Protein AF-A0A9D8EYC3-F1 (afdb_monomer)

Solvent-accessible surface area (backbone atoms only — not comparable to full-atom values): 6562 Å² total; per-residue (Å²): 65,37,33,27,58,40,72,77,48,68,75,43,51,72,66,64,56,51,49,41,40,39,67,39,66,38,86,88,79,71,41,80,25,42,7,48,57,54,31,36,49,85,28,66,89,55,48,48,74,49,77,43,67,39,90,93,50,69,79,51,86,97,56,50,34,25,43,42,45,76,49,61,58,84,87,41,47,66,45,53,53,50,28,52,50,31,45,65,32,62,76,27,9,73,51,38,91,35,52,47,76,52,73,78,82,84,83,80,91,69,96,72,133

pLDDT: mean 93.62, std 6.01, range [51.97, 98.31]

Structure (mmCIF, N/CA/C/O backbone):
data_AF-A0A9D8EYC3-F1
#
_entry.id   AF-A0A9D8EYC3-F1
#
loop_
_atom_site.group_PDB
_atom_site.id
_atom_site.type_symbol
_atom_site.label_atom_id
_atom_site.label_alt_id
_atom_site.label_comp_id
_atom_site.label_asym_id
_atom_site.label_entity_id
_atom_site.label_seq_id
_atom_site.pdbx_PDB_ins_code
_atom_site.Cartn_x
_atom_site.Cartn_y
_atom_site.Cartn_z
_atom_site.occupancy
_atom_site.B_iso_or_equiv
_atom_site.auth_seq_id
_atom_site.auth_comp_id
_atom_site.auth_asym_id
_atom_site.auth_atom_id
_atom_site.pdbx_PDB_model_num
ATOM 1 N N . MET A 1 1 ? -0.533 4.134 -8.702 1.00 95.00 1 MET A N 1
ATOM 2 C CA . MET A 1 1 ? -1.918 3.900 -8.262 1.00 95.00 1 MET A CA 1
ATOM 3 C C . MET A 1 1 ? -2.283 4.930 -7.205 1.00 95.00 1 MET A C 1
ATOM 5 O O . MET A 1 1 ? -1.689 4.919 -6.125 1.00 95.00 1 MET A O 1
ATOM 9 N N . PRO A 1 2 ? -3.185 5.858 -7.535 1.00 97.31 2 PRO A N 1
ATOM 10 C CA . PRO A 1 2 ? -3.660 6.861 -6.608 1.00 97.31 2 PRO A CA 1
ATOM 11 C C . PRO A 1 2 ? -4.692 6.247 -5.649 1.00 97.31 2 PRO A C 1
ATOM 13 O O . PRO A 1 2 ? -5.459 5.359 -6.026 1.00 97.31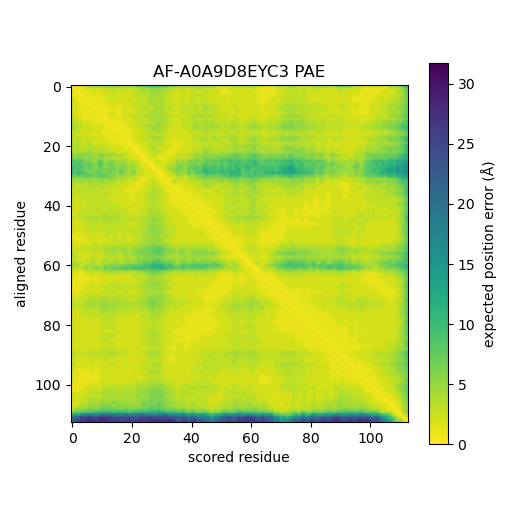 2 PRO A O 1
ATOM 16 N N . ILE A 1 3 ? -4.649 6.664 -4.389 1.00 97.50 3 ILE A N 1
ATOM 17 C CA . ILE A 1 3 ? -5.466 6.143 -3.292 1.00 97.50 3 ILE A CA 1
ATOM 18 C C . ILE A 1 3 ? -6.033 7.336 -2.538 1.00 97.50 3 ILE A C 1
ATOM 20 O O . ILE A 1 3 ? -5.278 8.191 -2.080 1.00 97.50 3 ILE A O 1
ATOM 24 N N . ARG A 1 4 ? -7.348 7.343 -2.343 1.00 97.00 4 ARG A N 1
ATOM 25 C CA . ARG A 1 4 ? -8.031 8.196 -1.372 1.00 97.00 4 ARG A CA 1
ATOM 26 C C . ARG A 1 4 ? -8.506 7.327 -0.215 1.00 97.00 4 ARG A C 1
ATOM 28 O O . ARG A 1 4 ? -8.769 6.135 -0.387 1.00 97.00 4 ARG A O 1
ATOM 35 N N . LYS A 1 5 ? -8.584 7.889 0.983 1.00 96.44 5 LYS A N 1
ATOM 36 C CA . LYS A 1 5 ? -9.226 7.250 2.124 1.00 96.44 5 LYS A CA 1
ATOM 37 C C . LYS A 1 5 ? -10.540 7.941 2.447 1.00 96.44 5 LYS A C 1
ATOM 39 O O . LYS A 1 5 ? -10.665 9.156 2.315 1.00 96.44 5 LYS A O 1
ATOM 44 N N . THR A 1 6 ? -11.505 7.157 2.908 1.00 95.81 6 THR A N 1
ATOM 45 C CA . THR A 1 6 ? -12.827 7.679 3.265 1.00 95.81 6 THR A CA 1
ATOM 46 C C . THR A 1 6 ? -12.748 8.610 4.486 1.00 95.81 6 THR A C 1
ATOM 48 O O . THR A 1 6 ? -11.795 8.519 5.275 1.00 95.81 6 THR A O 1
ATOM 51 N N . PRO A 1 7 ? -13.744 9.486 4.717 1.00 95.31 7 PRO A N 1
ATOM 52 C CA . PRO A 1 7 ? -13.779 10.330 5.907 1.00 95.31 7 PRO A CA 1
ATOM 53 C C . PRO A 1 7 ? -13.679 9.570 7.231 1.00 95.31 7 PRO A C 1
ATOM 55 O O . PRO A 1 7 ? -12.969 9.992 8.148 1.00 95.31 7 PRO A O 1
ATOM 58 N N . GLU A 1 8 ? -14.299 8.396 7.303 1.00 95.00 8 GLU A N 1
ATOM 59 C CA . GLU A 1 8 ? -14.270 7.509 8.465 1.00 95.00 8 GLU A CA 1
ATOM 60 C C . GLU A 1 8 ? -12.852 7.008 8.770 1.00 95.00 8 GLU A C 1
ATOM 62 O O . GLU A 1 8 ? -12.546 6.692 9.922 1.00 95.00 8 GLU A O 1
ATOM 67 N N . ARG A 1 9 ? -11.954 6.938 7.772 1.00 94.88 9 ARG A N 1
ATOM 68 C CA . ARG A 1 9 ? -10.535 6.623 8.002 1.00 94.88 9 ARG A CA 1
ATOM 69 C C . ARG A 1 9 ? -9.873 7.694 8.846 1.00 94.88 9 ARG A C 1
ATOM 71 O O . ARG A 1 9 ? -9.115 7.360 9.757 1.00 94.88 9 ARG A O 1
ATOM 78 N N . TRP A 1 10 ? -10.080 8.945 8.461 1.00 95.12 10 TRP A N 1
ATOM 79 C CA . TRP A 1 10 ? -9.328 10.094 8.945 1.00 95.12 10 TRP A CA 1
ATOM 80 C C . TRP A 1 10 ? -9.841 10.608 10.284 1.00 95.12 10 TRP A C 1
ATOM 82 O O . TRP A 1 10 ? -9.052 11.122 11.070 1.00 95.12 10 TRP A O 1
ATOM 92 N N . GLN A 1 11 ? -11.114 10.356 10.593 1.00 95.56 11 GLN A N 1
ATOM 93 C CA . GLN A 1 11 ? -11.682 10.580 11.925 1.00 95.56 11 GLN A CA 1
ATOM 94 C C . GLN A 1 11 ? -11.054 9.686 13.010 1.00 95.56 11 GLN A C 1
ATOM 96 O O . GLN A 1 11 ? -11.145 10.003 14.193 1.00 95.56 11 GLN A O 1
ATOM 101 N N . LYS A 1 12 ? -10.393 8.579 12.635 1.00 94.75 12 LYS A N 1
ATOM 102 C CA . LYS A 1 12 ? -9.683 7.712 13.588 1.00 94.75 12 LYS A CA 1
ATOM 103 C C . LYS A 1 12 ? -8.417 8.383 14.115 1.00 94.75 12 LYS A C 1
ATOM 105 O O . LYS A 1 12 ? -7.645 9.001 13.370 1.00 94.75 12 LYS A O 1
ATOM 110 N N . THR A 1 13 ? -8.135 8.149 15.391 1.00 95.25 13 THR A N 1
ATOM 111 C CA . THR A 1 13 ? -6.908 8.615 16.043 1.00 95.25 13 THR A CA 1
ATOM 112 C C . THR A 1 13 ? -5.670 8.022 15.375 1.00 95.25 13 THR A C 1
ATOM 114 O O . THR A 1 13 ? -5.701 6.915 14.838 1.00 95.25 13 THR A O 1
ATOM 117 N N . THR A 1 14 ? -4.535 8.720 15.435 1.00 91.94 14 THR A N 1
ATOM 118 C CA . THR A 1 14 ? -3.271 8.238 14.850 1.00 91.94 14 THR A CA 1
ATOM 119 C C . THR A 1 14 ? -2.927 6.807 15.272 1.00 91.94 14 THR A C 1
ATOM 121 O O . THR A 1 14 ? -2.529 6.009 14.424 1.00 91.94 14 THR A O 1
ATOM 124 N N . LEU A 1 15 ? -3.135 6.460 16.547 1.00 92.75 15 LEU A N 1
ATOM 125 C CA . LEU A 1 15 ? -2.861 5.121 17.066 1.00 92.75 15 LEU A CA 1
ATOM 126 C C . LEU A 1 15 ? -3.782 4.066 16.443 1.00 92.75 15 LEU A C 1
ATOM 128 O O . LEU A 1 15 ? -3.297 3.047 15.952 1.00 92.75 15 LEU A O 1
ATOM 132 N N . GLU A 1 16 ? -5.089 4.330 16.386 1.00 91.88 16 GLU A N 1
ATOM 133 C CA . GLU A 1 16 ? -6.035 3.435 15.714 1.00 91.88 16 GLU A CA 1
ATOM 134 C C . GLU A 1 16 ? -5.656 3.256 14.251 1.00 91.88 16 GLU A C 1
ATOM 136 O O . GLU A 1 16 ? -5.641 2.135 13.757 1.00 91.88 16 GLU A O 1
ATOM 141 N N . ARG A 1 17 ? -5.287 4.338 13.551 1.00 93.12 17 ARG A N 1
ATOM 142 C CA . ARG A 1 17 ? -4.866 4.253 12.150 1.00 93.12 17 ARG A CA 1
ATOM 143 C C . ARG A 1 17 ? -3.622 3.393 11.970 1.00 93.12 17 ARG A C 1
ATOM 145 O O . ARG A 1 17 ? -3.558 2.676 10.972 1.00 93.12 17 ARG A O 1
ATOM 152 N N . HIS A 1 18 ? -2.677 3.478 12.899 1.00 90.69 18 HIS A N 1
ATOM 153 C CA . HIS A 1 18 ? -1.435 2.718 12.875 1.00 90.69 18 HIS A CA 1
ATOM 154 C C . HIS A 1 18 ? -1.662 1.225 13.143 1.00 90.69 18 HIS A C 1
ATOM 156 O O . HIS A 1 18 ? -1.002 0.390 12.531 1.00 90.69 18 HIS A O 1
ATOM 162 N N . ALA A 1 19 ? -2.644 0.870 13.978 1.00 91.75 19 ALA A N 1
ATOM 163 C CA . ALA A 1 19 ? -2.956 -0.524 14.295 1.00 91.75 19 ALA A CA 1
ATOM 164 C C . ALA A 1 19 ? -3.350 -1.357 13.060 1.00 91.75 19 ALA A C 1
ATOM 166 O O . ALA A 1 19 ? -3.008 -2.531 12.987 1.00 91.75 19 ALA A O 1
ATOM 167 N N . TYR A 1 20 ? -4.002 -0.760 12.052 1.00 91.88 20 TYR A N 1
ATOM 168 C CA . TYR A 1 20 ? -4.335 -1.446 10.788 1.00 91.88 20 TYR A CA 1
ATOM 169 C C . TYR A 1 20 ? -3.099 -1.821 9.955 1.00 91.88 20 TYR A C 1
ATOM 171 O O . TYR A 1 20 ? -3.196 -2.630 9.028 1.00 91.88 20 TYR A O 1
ATOM 179 N N . PHE A 1 21 ? -1.940 -1.229 10.254 1.00 90.31 21 PHE A N 1
ATOM 180 C CA . PHE A 1 21 ? -0.727 -1.476 9.490 1.00 90.31 21 PHE A CA 1
ATOM 181 C C . PHE A 1 21 ? -0.078 -2.828 9.824 1.00 90.31 21 PHE A C 1
ATOM 183 O O . PHE A 1 21 ? 0.546 -3.444 8.960 1.00 90.31 21 PHE A O 1
ATOM 190 N N . TYR A 1 22 ? -0.265 -3.313 11.050 1.00 92.38 22 TYR A N 1
ATOM 191 C CA . TYR A 1 22 ? 0.383 -4.509 11.587 1.00 92.38 22 TYR A CA 1
ATOM 192 C C . TYR A 1 22 ? -0.627 -5.622 11.895 1.00 92.38 22 TYR A C 1
ATOM 194 O O . TYR A 1 22 ? -1.834 -5.358 11.915 1.00 92.38 22 TYR A O 1
ATOM 202 N N . PRO A 1 23 ? -0.156 -6.862 12.144 1.00 93.31 23 PRO A N 1
ATOM 203 C CA . PRO A 1 23 ? -1.026 -7.939 12.589 1.00 93.31 23 PRO A CA 1
ATOM 204 C C . PRO A 1 23 ? -1.850 -7.531 13.811 1.00 93.31 23 PRO A C 1
ATOM 206 O O . PRO A 1 23 ? -1.313 -7.001 14.785 1.00 93.31 23 PRO A O 1
ATOM 209 N N . ARG A 1 24 ? -3.159 -7.781 13.754 1.00 88.88 24 ARG A N 1
ATOM 210 C CA . ARG A 1 24 ? -4.112 -7.409 14.808 1.00 88.88 24 ARG A CA 1
ATOM 211 C C . ARG A 1 24 ? -5.256 -8.405 14.882 1.00 88.88 24 ARG A C 1
ATOM 213 O O . ARG A 1 24 ? -5.486 -9.151 13.940 1.00 88.88 24 ARG A O 1
ATOM 220 N N . VAL A 1 25 ? -6.006 -8.377 15.976 1.00 88.88 25 VAL A N 1
ATOM 221 C CA . VAL A 1 25 ? -7.326 -9.011 16.018 1.00 88.88 25 VAL A CA 1
ATOM 222 C C . VAL A 1 25 ? -8.321 -8.039 15.400 1.00 88.88 25 VAL A C 1
ATOM 224 O O . VAL A 1 25 ? -8.382 -6.875 15.809 1.00 88.88 25 VAL A O 1
ATOM 227 N N . ASP A 1 26 ? -9.056 -8.483 14.385 1.00 83.31 26 ASP A N 1
ATOM 228 C CA . ASP A 1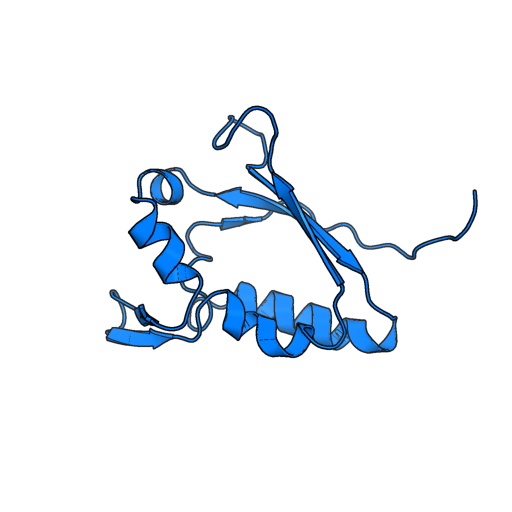 26 ? -10.115 -7.663 13.827 1.00 83.31 26 ASP A CA 1
ATOM 229 C C . ASP A 1 26 ? -11.301 -7.564 14.794 1.00 83.31 26 ASP A C 1
ATOM 231 O O . ASP A 1 26 ? -11.697 -8.546 15.417 1.00 83.31 26 ASP A O 1
ATOM 235 N N . HIS A 1 27 ? -11.855 -6.359 14.949 1.00 80.19 27 HIS A N 1
ATOM 236 C CA . HIS A 1 27 ? -12.906 -6.123 15.942 1.00 80.19 27 HIS A CA 1
ATOM 237 C C . HIS A 1 27 ? -14.260 -6.670 15.493 1.00 80.19 27 HIS A C 1
ATOM 239 O O . HIS A 1 27 ? -15.073 -7.000 16.351 1.00 80.19 27 HIS A O 1
ATOM 245 N N . ALA A 1 28 ? -14.509 -6.758 14.183 1.00 79.25 28 ALA A N 1
ATOM 246 C CA . ALA A 1 28 ? -15.777 -7.250 13.667 1.00 79.25 28 ALA A CA 1
ATOM 247 C C . ALA A 1 28 ? -15.818 -8.783 13.672 1.00 79.25 28 ALA A C 1
ATOM 249 O O . ALA A 1 28 ? -16.828 -9.361 14.064 1.00 79.25 28 ALA A O 1
ATOM 250 N N . SER A 1 29 ? -14.727 -9.445 13.270 1.00 81.62 29 SER A N 1
ATOM 251 C CA . SER A 1 29 ? -14.669 -10.913 13.219 1.00 81.62 29 SER A CA 1
ATOM 252 C C . SER A 1 29 ? -14.120 -11.575 14.486 1.00 81.62 29 SER A C 1
ATOM 254 O O . SER A 1 29 ? -14.328 -12.770 14.683 1.00 81.62 29 SER A O 1
ATOM 256 N N . GLY A 1 30 ? -13.381 -10.846 15.330 1.00 85.81 30 GLY A N 1
ATOM 257 C CA . GLY A 1 30 ? -12.672 -11.412 16.482 1.00 85.81 30 GLY A CA 1
ATOM 258 C C . GLY A 1 30 ? -11.476 -12.296 16.105 1.00 85.81 30 GLY A C 1
ATOM 259 O O . GLY A 1 30 ? -10.904 -12.957 16.971 1.00 85.81 30 GLY A O 1
ATOM 260 N N . THR A 1 31 ? -11.081 -12.329 14.828 1.00 87.62 31 THR A N 1
ATOM 261 C CA . THR A 1 31 ? -10.011 -13.202 14.327 1.00 87.62 31 THR A CA 1
ATOM 262 C C . THR A 1 31 ? -8.702 -12.439 14.125 1.00 87.62 31 THR A C 1
ATOM 264 O O . THR A 1 31 ? -8.728 -11.267 13.737 1.00 87.62 31 THR A O 1
ATOM 267 N N . PRO A 1 32 ? -7.536 -13.080 14.322 1.00 90.88 32 PRO A N 1
ATOM 268 C CA . PRO A 1 32 ? -6.264 -12.508 13.900 1.00 90.88 32 PRO A CA 1
ATOM 269 C C . PRO A 1 32 ? -6.249 -12.278 12.388 1.00 90.88 32 PRO A C 1
ATOM 271 O O . PRO A 1 32 ? -6.587 -13.175 11.618 1.00 90.88 32 PRO A O 1
ATOM 274 N N . VAL A 1 33 ? -5.822 -11.091 11.970 1.00 93.31 33 VAL A N 1
ATOM 275 C CA . VAL A 1 33 ? -5.634 -10.716 10.569 1.00 93.31 33 VAL A CA 1
ATOM 276 C C . VAL A 1 33 ? -4.205 -10.197 10.344 1.00 93.31 33 VAL A C 1
ATOM 278 O O . VAL A 1 33 ? -3.662 -9.506 11.214 1.00 93.31 33 VAL A O 1
ATOM 281 N N . PRO A 1 34 ? -3.571 -10.515 9.198 1.00 94.38 34 PRO A N 1
ATOM 282 C CA . PRO A 1 34 ? -2.210 -10.089 8.855 1.00 94.38 34 PRO A CA 1
ATOM 283 C C . PRO A 1 34 ? -1.945 -8.577 8.930 1.00 94.38 34 PRO A C 1
ATOM 285 O O . PRO A 1 34 ? -0.859 -8.171 9.343 1.00 94.38 34 PRO A O 1
ATOM 288 N N . GLY A 1 35 ? -2.906 -7.744 8.528 1.00 93.62 35 GLY A N 1
ATOM 289 C CA . GLY A 1 35 ? -2.728 -6.295 8.431 1.00 93.62 35 GLY A CA 1
ATOM 290 C C . GLY A 1 35 ? -1.914 -5.863 7.208 1.00 93.62 35 GLY A C 1
ATOM 291 O O . GLY A 1 35 ? -1.443 -6.680 6.411 1.00 93.62 35 GLY A O 1
ATOM 292 N N . HIS A 1 36 ? -1.749 -4.547 7.045 1.00 93.81 36 HIS A N 1
ATOM 293 C CA . HIS A 1 36 ? -1.197 -3.961 5.822 1.00 93.81 36 HIS A CA 1
ATOM 294 C C . HIS A 1 36 ? 0.163 -4.528 5.420 1.00 93.81 36 HIS A C 1
ATOM 296 O O . HIS A 1 36 ? 0.339 -4.959 4.278 1.00 93.81 36 HIS A O 1
ATOM 302 N N . ALA A 1 37 ? 1.126 -4.466 6.340 1.00 93.44 37 ALA A N 1
ATOM 303 C CA . ALA A 1 37 ? 2.519 -4.778 6.065 1.00 93.44 37 ALA A CA 1
ATOM 304 C C . ALA A 1 37 ? 2.691 -6.253 5.702 1.00 93.44 37 ALA A C 1
ATOM 306 O O . ALA A 1 37 ? 3.384 -6.576 4.740 1.00 93.44 37 ALA A O 1
ATOM 307 N N . ARG A 1 38 ? 2.014 -7.143 6.437 1.00 95.31 38 ARG A N 1
ATOM 308 C CA . ARG A 1 38 ? 2.143 -8.586 6.238 1.00 95.31 38 ARG A CA 1
ATOM 309 C C . ARG A 1 38 ? 1.366 -9.088 5.025 1.00 95.31 38 ARG A C 1
ATOM 311 O O . ARG A 1 38 ? 1.855 -9.972 4.335 1.00 95.31 38 ARG A O 1
ATOM 318 N N . ALA A 1 39 ? 0.230 -8.476 4.686 1.00 95.69 39 ALA A N 1
ATOM 319 C CA . ALA A 1 39 ? -0.460 -8.771 3.427 1.00 95.69 39 ALA A CA 1
ATOM 320 C C . ALA A 1 39 ? 0.450 -8.540 2.200 1.00 95.69 39 ALA A C 1
ATOM 322 O O . ALA A 1 39 ? 0.324 -9.237 1.197 1.00 95.69 39 ALA A O 1
ATOM 323 N N . ALA A 1 40 ? 1.404 -7.606 2.282 1.00 95.56 40 ALA A N 1
ATOM 324 C CA . ALA A 1 40 ? 2.359 -7.310 1.212 1.00 95.56 40 ALA A CA 1
ATOM 325 C C . ALA A 1 40 ? 3.690 -8.087 1.300 1.00 95.56 40 ALA A C 1
ATOM 327 O O . ALA A 1 40 ? 4.584 -7.834 0.493 1.00 95.56 40 ALA A O 1
ATOM 328 N N . GLU A 1 41 ? 3.847 -9.012 2.255 1.00 96.81 41 GLU A N 1
ATOM 329 C CA . GLU A 1 41 ? 5.128 -9.658 2.592 1.00 96.81 41 GLU A CA 1
ATOM 330 C C . GLU A 1 41 ? 5.818 -10.303 1.383 1.00 96.81 41 GLU A C 1
ATOM 332 O O . GLU A 1 41 ? 7.011 -10.095 1.169 1.00 96.81 41 GLU A O 1
ATOM 337 N N . LYS A 1 42 ? 5.053 -10.997 0.530 1.00 97.06 42 LYS A N 1
ATOM 338 C CA . LYS A 1 42 ? 5.566 -11.639 -0.693 1.00 97.06 42 LYS A CA 1
ATOM 339 C C . LYS A 1 42 ? 6.272 -10.673 -1.647 1.00 97.06 42 LYS A C 1
ATOM 341 O O . LYS A 1 42 ? 7.154 -11.091 -2.386 1.00 97.06 42 LYS A O 1
ATOM 346 N N . GLY A 1 43 ? 5.878 -9.401 -1.640 1.00 97.44 43 GLY A N 1
ATOM 347 C CA . GLY A 1 43 ? 6.451 -8.378 -2.505 1.00 97.44 43 GLY A CA 1
ATOM 348 C C . GLY A 1 43 ? 7.748 -7.770 -1.984 1.00 97.44 43 GLY A C 1
ATOM 349 O O . GLY A 1 43 ? 8.455 -7.135 -2.756 1.00 97.44 43 GLY A O 1
ATOM 350 N N . ILE A 1 44 ? 8.087 -7.947 -0.702 1.00 96.62 44 ILE A N 1
ATOM 351 C CA . ILE A 1 44 ? 9.273 -7.322 -0.090 1.00 96.62 44 ILE A CA 1
ATOM 352 C C . ILE A 1 44 ? 10.574 -7.620 -0.863 1.00 96.62 44 ILE A C 1
ATOM 354 O O . ILE A 1 44 ? 11.353 -6.685 -1.043 1.00 96.62 44 ILE A O 1
ATOM 358 N N . PRO A 1 45 ? 10.829 -8.851 -1.348 1.00 97.69 45 PRO A N 1
ATOM 359 C CA . PRO A 1 45 ? 12.088 -9.159 -2.026 1.00 97.69 45 PRO A CA 1
ATOM 360 C C . PRO A 1 45 ? 12.229 -8.579 -3.441 1.00 97.69 45 PRO A C 1
ATOM 362 O O . PRO A 1 45 ? 13.351 -8.483 -3.925 1.00 97.69 45 PRO A O 1
ATOM 365 N N . CYS A 1 46 ? 11.126 -8.239 -4.120 1.00 97.56 46 CYS A N 1
ATOM 366 C CA . CYS A 1 46 ? 11.129 -7.992 -5.572 1.00 97.56 46 CYS A CA 1
ATOM 367 C C . CYS A 1 46 ? 10.349 -6.750 -6.036 1.00 97.56 46 CYS A C 1
ATOM 369 O O . CYS A 1 46 ? 10.484 -6.336 -7.186 1.00 97.56 46 CYS A O 1
ATOM 371 N N . LEU A 1 47 ? 9.545 -6.130 -5.167 1.00 97.88 47 LEU A N 1
ATOM 372 C CA . LEU A 1 47 ? 8.777 -4.930 -5.490 1.00 97.88 47 LEU A CA 1
ATOM 373 C C . LEU A 1 47 ? 9.407 -3.711 -4.814 1.00 97.88 47 LEU A C 1
ATOM 375 O O . LEU A 1 47 ? 9.287 -3.509 -3.601 1.00 97.88 47 LEU A O 1
ATOM 379 N N . PHE A 1 48 ? 10.015 -2.838 -5.609 1.00 97.38 48 PHE A N 1
ATOM 380 C CA . PHE A 1 48 ? 10.354 -1.497 -5.155 1.00 97.38 48 PHE A CA 1
ATOM 381 C C . PHE A 1 48 ? 9.069 -0.699 -5.005 1.00 97.38 48 PHE A C 1
ATOM 383 O O . PHE A 1 48 ? 8.211 -0.737 -5.883 1.00 97.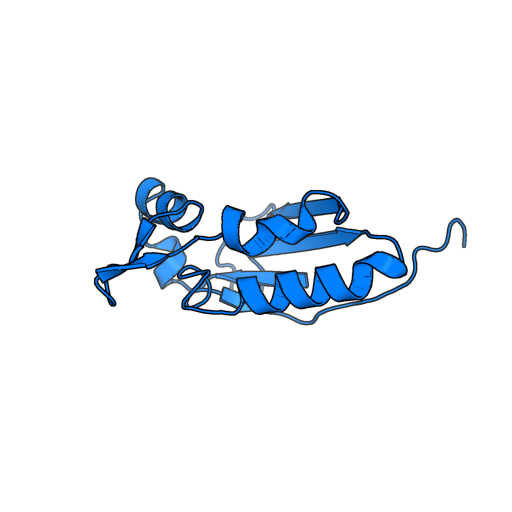38 48 PHE A O 1
ATOM 390 N N . ARG A 1 49 ? 8.931 0.047 -3.906 1.00 97.00 49 ARG A N 1
ATOM 391 C CA . ARG A 1 49 ? 7.759 0.892 -3.672 1.00 97.00 49 ARG A CA 1
ATOM 392 C C . ARG A 1 49 ? 8.142 2.290 -3.230 1.00 97.00 49 ARG A C 1
ATOM 394 O O . ARG A 1 49 ? 9.086 2.475 -2.463 1.00 97.00 49 ARG A O 1
ATOM 401 N N . ARG A 1 50 ? 7.330 3.261 -3.628 1.00 97.75 50 ARG A N 1
ATOM 402 C CA . ARG A 1 50 ? 7.347 4.616 -3.081 1.00 97.75 50 ARG A CA 1
ATOM 403 C C . ARG A 1 50 ? 5.921 5.096 -2.871 1.00 97.75 50 ARG A C 1
ATOM 405 O O . ARG A 1 50 ? 5.050 4.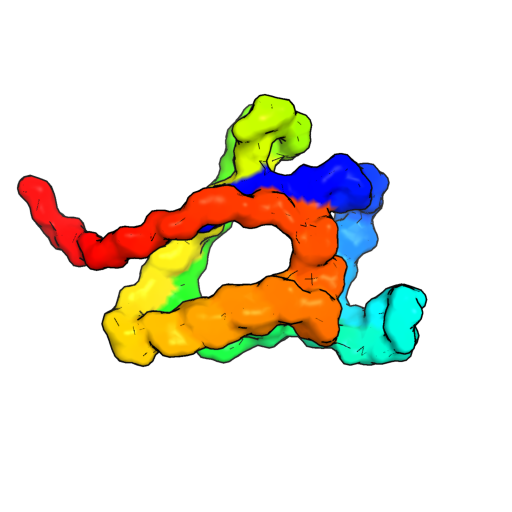842 -3.696 1.00 97.75 50 ARG A O 1
ATOM 412 N N . VAL A 1 51 ? 5.688 5.776 -1.757 1.00 97.06 51 VAL A N 1
ATOM 413 C CA . VAL A 1 51 ? 4.413 6.433 -1.466 1.00 97.06 51 VAL A CA 1
ATOM 414 C C . VAL A 1 51 ? 4.668 7.929 -1.456 1.00 97.06 51 VAL A C 1
ATOM 416 O O . VAL A 1 51 ? 5.592 8.397 -0.792 1.00 97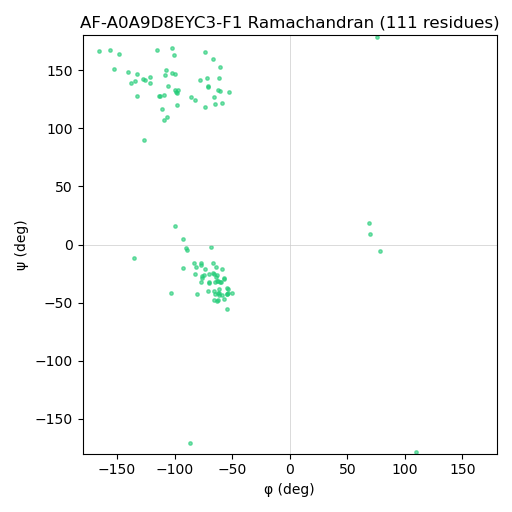.06 51 VAL A O 1
ATOM 419 N N . PHE A 1 52 ? 3.873 8.656 -2.225 1.00 97.88 52 PHE A N 1
ATOM 420 C CA . PHE A 1 52 ? 3.820 10.108 -2.218 1.00 97.88 52 PHE A CA 1
ATOM 421 C C . PHE A 1 52 ? 2.537 10.523 -1.515 1.00 97.88 52 PHE A C 1
ATOM 423 O O . PHE A 1 52 ? 1.493 9.912 -1.738 1.00 97.88 52 PHE A O 1
ATOM 430 N N . HIS A 1 53 ? 2.647 11.526 -0.657 1.00 97.44 53 HIS A N 1
ATOM 431 C CA . HIS A 1 53 ? 1.527 12.128 0.050 1.00 97.44 53 HIS A CA 1
ATOM 432 C C . HIS A 1 53 ? 1.135 13.407 -0.681 1.00 97.44 53 HIS A C 1
ATOM 434 O O . HIS A 1 53 ? 2.017 14.075 -1.229 1.00 97.44 53 HIS A O 1
ATOM 440 N N . ASP A 1 54 ? -0.151 13.733 -0.675 1.00 96.06 54 ASP A N 1
ATOM 441 C CA . ASP A 1 54 ? -0.609 15.046 -1.121 1.00 96.06 54 ASP A CA 1
ATOM 442 C C . ASP A 1 54 ? 0.065 16.147 -0.264 1.00 96.06 54 ASP A C 1
ATOM 444 O O . ASP A 1 54 ? -0.021 16.094 0.971 1.00 96.06 54 ASP A O 1
ATOM 448 N N . PRO A 1 55 ? 0.805 17.096 -0.877 1.00 94.94 55 PRO A N 1
ATOM 449 C CA . PRO A 1 55 ? 1.479 18.169 -0.149 1.00 94.94 55 PRO A CA 1
ATOM 450 C C . PRO A 1 55 ? 0.511 19.153 0.520 1.00 94.94 55 PRO A C 1
ATOM 452 O O . PRO A 1 55 ? 0.897 19.770 1.515 1.00 94.94 55 PRO A O 1
ATOM 455 N N . ASP A 1 56 ? -0.718 19.277 0.016 1.00 93.25 56 ASP A N 1
ATOM 456 C CA . ASP A 1 56 ? -1.726 20.217 0.518 1.00 93.25 56 ASP A CA 1
ATOM 457 C C . ASP A 1 56 ? -2.597 19.603 1.630 1.00 93.25 56 ASP A C 1
ATOM 459 O O . ASP A 1 56 ? -3.408 20.286 2.260 1.00 93.25 56 ASP A O 1
ATOM 463 N N . GLY A 1 57 ? -2.376 18.322 1.938 1.00 92.00 57 GLY A N 1
ATOM 464 C CA . GLY A 1 57 ? -3.065 17.584 2.989 1.00 92.00 57 GLY A CA 1
ATOM 465 C C . GLY A 1 57 ? -4.028 16.532 2.446 1.00 92.00 57 GLY A C 1
ATOM 466 O O . GLY A 1 57 ? -4.129 16.294 1.253 1.00 92.00 57 GLY A O 1
ATOM 467 N N . TYR A 1 58 ? -4.719 15.847 3.353 1.00 94.69 58 TYR A N 1
ATOM 468 C CA . TYR A 1 58 ? -5.604 14.732 3.006 1.00 94.69 58 TYR A CA 1
ATOM 469 C C . TYR A 1 58 ? -7.072 15.165 2.983 1.00 94.69 58 TYR A C 1
ATOM 471 O O . TYR A 1 58 ? -7.438 16.158 3.609 1.00 94.69 58 TYR A O 1
ATOM 479 N N . GLN A 1 59 ? -7.929 14.355 2.357 1.00 93.44 59 GLN A N 1
ATOM 480 C CA . GLN A 1 59 ? -9.387 14.536 2.276 1.00 93.44 59 GLN A CA 1
ATOM 481 C C . GLN A 1 59 ? -9.865 15.710 1.424 1.00 93.44 59 GLN A C 1
ATOM 483 O O . GLN A 1 59 ? -11.020 16.129 1.537 1.00 93.44 59 GLN A O 1
ATOM 488 N N . SER A 1 60 ? -9.010 16.216 0.544 1.00 91.81 60 SER A N 1
ATOM 489 C CA . SER A 1 60 ? -9.415 17.188 -0.463 1.00 91.81 60 SER A CA 1
ATOM 490 C C . SER A 1 60 ? -10.461 16.571 -1.401 1.00 91.81 60 SER A C 1
ATOM 492 O O . SER A 1 60 ? -10.341 15.430 -1.858 1.00 91.81 60 SER A O 1
ATOM 494 N N . ASN A 1 61 ? -11.547 17.304 -1.656 1.00 89.44 61 ASN A N 1
ATOM 495 C CA . ASN A 1 61 ? -12.658 16.785 -2.450 1.00 89.44 61 ASN A CA 1
ATOM 496 C C . ASN A 1 61 ? -12.221 16.541 -3.901 1.00 89.44 61 ASN A C 1
ATOM 498 O O . ASN A 1 61 ? -11.728 17.451 -4.556 1.00 89.44 61 ASN A O 1
ATOM 502 N N . GLY A 1 62 ? -12.448 15.329 -4.407 1.00 86.38 62 GLY A N 1
ATOM 503 C CA . GLY A 1 62 ? -12.052 14.935 -5.765 1.00 86.38 62 GLY A CA 1
ATOM 504 C C . GLY A 1 62 ? -10.566 14.598 -5.944 1.00 86.38 62 GLY A C 1
ATOM 505 O O . GLY A 1 62 ? -10.211 14.091 -7.003 1.00 86.38 62 GLY A O 1
ATOM 506 N N . GLU A 1 63 ? -9.737 14.791 -4.917 1.00 94.06 63 GLU A N 1
ATOM 507 C CA . GLU A 1 63 ? -8.291 14.543 -4.955 1.00 94.06 63 GLU A CA 1
ATOM 508 C C . GLU A 1 63 ? -7.911 13.226 -4.265 1.00 94.06 63 GLU A C 1
ATOM 510 O O . GLU A 1 63 ? -8.727 12.588 -3.593 1.00 94.06 63 GLU A O 1
ATOM 515 N N . PHE A 1 64 ? -6.661 12.797 -4.438 1.00 96.81 64 PHE A N 1
ATOM 516 C CA . PHE A 1 64 ? -6.141 11.567 -3.844 1.00 96.81 64 PHE A CA 1
ATOM 517 C C . PHE A 1 64 ? -5.139 11.854 -2.730 1.00 96.81 64 PHE A C 1
ATOM 519 O O . PHE A 1 64 ? -4.125 12.501 -2.953 1.00 96.81 64 PHE A O 1
ATOM 526 N N . ASP A 1 65 ? -5.361 11.242 -1.567 1.00 97.62 65 ASP A N 1
ATOM 527 C CA . ASP A 1 65 ? -4.480 11.363 -0.399 1.00 97.62 65 ASP A CA 1
ATOM 528 C C . ASP A 1 65 ? -3.048 10.862 -0.661 1.00 97.62 65 ASP A C 1
ATOM 530 O O . ASP A 1 65 ? -2.082 11.337 -0.055 1.00 97.62 65 ASP A O 1
ATOM 534 N N . PHE A 1 66 ? -2.914 9.848 -1.524 1.00 97.81 66 PHE A N 1
ATOM 535 C CA . PHE A 1 66 ? -1.635 9.233 -1.850 1.00 97.81 66 PHE A CA 1
ATOM 536 C C . PHE A 1 66 ? -1.519 8.881 -3.328 1.00 97.81 66 PHE A C 1
ATOM 538 O O . PHE A 1 66 ? -2.462 8.387 -3.947 1.00 97.81 66 PHE A O 1
ATOM 545 N N . VAL A 1 67 ? -0.294 8.951 -3.845 1.00 97.81 67 VAL A N 1
ATOM 546 C CA . VAL A 1 67 ? 0.107 8.237 -5.061 1.00 97.81 67 VAL A CA 1
ATOM 547 C C . VAL A 1 67 ? 1.096 7.145 -4.676 1.00 97.81 67 VAL A C 1
ATOM 549 O O . VAL A 1 67 ? 2.188 7.411 -4.177 1.00 97.81 67 VAL A O 1
ATOM 552 N N . THR A 1 68 ? 0.718 5.889 -4.907 1.00 97.38 68 THR A N 1
ATOM 553 C CA . THR A 1 68 ? 1.590 4.730 -4.678 1.00 97.38 68 THR A CA 1
ATOM 554 C C . THR A 1 68 ? 2.244 4.295 -5.985 1.00 97.38 68 THR A C 1
ATOM 556 O O . THR A 1 68 ? 1.582 4.147 -7.014 1.00 97.38 68 THR A O 1
ATOM 559 N N . TYR A 1 69 ? 3.557 4.117 -5.958 1.00 97.62 69 TYR A N 1
ATOM 560 C CA . TYR A 1 69 ? 4.384 3.769 -7.103 1.00 97.62 69 TYR A CA 1
ATOM 561 C C . TYR A 1 69 ? 5.125 2.466 -6.831 1.00 97.62 69 TYR A C 1
ATOM 563 O O . TYR A 1 69 ? 5.619 2.272 -5.719 1.00 97.62 69 TYR A O 1
ATOM 571 N N . PHE A 1 70 ? 5.205 1.605 -7.844 1.00 97.69 70 PHE A N 1
ATOM 572 C CA . PHE A 1 70 ? 5.883 0.318 -7.766 1.00 97.69 70 PHE A CA 1
ATOM 573 C C . PHE A 1 70 ? 6.761 0.094 -9.001 1.00 97.69 70 PHE A C 1
ATOM 575 O O . PHE A 1 70 ? 6.342 0.417 -10.111 1.00 97.69 70 PHE A O 1
ATOM 582 N N . GLU A 1 71 ? 7.945 -0.485 -8.802 1.00 97.25 71 GLU A N 1
ATOM 583 C CA . GLU A 1 71 ? 8.803 -1.028 -9.865 1.00 97.25 71 GLU A CA 1
ATOM 584 C C . GLU A 1 71 ? 9.174 -2.472 -9.526 1.00 97.25 71 GLU A C 1
ATOM 586 O O . GLU A 1 71 ? 9.420 -2.801 -8.366 1.00 97.25 71 GLU A O 1
ATOM 591 N N . CYS A 1 72 ? 9.230 -3.325 -10.542 1.00 97.44 72 CYS A N 1
ATOM 592 C CA . CYS A 1 72 ? 9.714 -4.698 -10.450 1.00 97.44 72 CYS A CA 1
ATOM 593 C C . CYS A 1 72 ? 10.182 -5.164 -11.834 1.00 97.44 72 CYS A C 1
ATOM 595 O O . CYS A 1 72 ? 9.926 -4.481 -12.831 1.00 97.44 72 CYS A O 1
ATOM 597 N N . ASP A 1 73 ? 10.893 -6.287 -11.890 1.00 96.69 73 ASP A N 1
ATOM 598 C CA . ASP A 1 73 ? 11.172 -6.969 -13.155 1.00 96.69 73 ASP A CA 1
ATOM 599 C C . ASP A 1 73 ? 9.921 -7.680 -13.709 1.00 96.69 73 ASP A C 1
ATOM 601 O O . ASP A 1 73 ? 8.914 -7.853 -13.018 1.00 96.69 73 ASP A O 1
ATOM 605 N N . ASP A 1 74 ? 9.984 -8.082 -14.982 1.00 95.88 74 ASP A N 1
ATOM 606 C CA . ASP A 1 74 ? 8.860 -8.723 -15.677 1.00 95.88 74 ASP A CA 1
ATOM 607 C C . ASP A 1 74 ? 8.473 -10.070 -15.024 1.00 95.88 74 ASP A C 1
ATOM 609 O O . ASP A 1 74 ? 7.296 -10.436 -15.003 1.00 95.88 74 ASP A O 1
ATOM 613 N N . GLU A 1 75 ? 9.441 -10.790 -14.442 1.00 97.81 75 GLU A N 1
ATOM 614 C CA . GLU A 1 75 ? 9.231 -12.079 -13.764 1.00 97.81 75 GLU A CA 1
ATOM 615 C C . GLU A 1 75 ? 8.467 -11.926 -12.440 1.00 97.81 75 GLU A C 1
ATOM 617 O O . GLU A 1 75 ? 7.765 -12.843 -12.007 1.00 97.81 75 GLU A O 1
ATOM 622 N N . SER A 1 76 ? 8.549 -10.748 -11.823 1.00 98.19 76 SER A N 1
ATOM 623 C CA . SER A 1 76 ? 7.901 -10.408 -10.557 1.00 98.19 76 SER A CA 1
ATOM 624 C C . SER A 1 76 ? 6.486 -9.844 -10.721 1.00 98.19 76 SER A C 1
ATOM 626 O O . SER A 1 76 ? 5.783 -9.658 -9.722 1.00 98.19 76 SER A O 1
ATOM 628 N N . LEU A 1 77 ? 6.007 -9.622 -11.952 1.00 97.06 77 LEU A N 1
ATOM 629 C CA . LEU A 1 77 ? 4.635 -9.154 -12.206 1.00 97.06 77 LEU A CA 1
ATOM 630 C C . LEU A 1 77 ? 3.549 -10.038 -11.554 1.00 97.06 77 LEU A C 1
ATOM 632 O O . LEU A 1 77 ? 2.642 -9.480 -10.930 1.00 97.06 77 LEU A O 1
ATOM 636 N N . PRO A 1 78 ? 3.630 -11.386 -11.579 1.00 98.12 78 PRO A N 1
ATOM 637 C CA . PRO A 1 78 ? 2.667 -12.223 -10.865 1.00 98.12 78 PRO A CA 1
ATOM 638 C C . PRO A 1 78 ? 2.685 -12.003 -9.346 1.00 98.12 78 PRO A C 1
ATOM 640 O O . PRO A 1 78 ? 1.650 -12.130 -8.691 1.00 98.12 78 PRO A O 1
ATOM 643 N N . VAL A 1 79 ? 3.841 -11.660 -8.763 1.00 98.31 79 VAL A N 1
ATOM 644 C CA . VAL A 1 79 ? 3.946 -11.327 -7.334 1.00 98.31 79 VAL A CA 1
ATOM 645 C C . VAL A 1 79 ? 3.284 -9.981 -7.052 1.00 98.31 79 VAL A C 1
ATOM 647 O O . VAL A 1 79 ? 2.564 -9.861 -6.060 1.00 98.31 79 VAL A O 1
ATOM 650 N N . PHE A 1 80 ? 3.456 -8.991 -7.932 1.00 97.44 80 PHE A N 1
ATOM 651 C CA . PHE A 1 80 ? 2.742 -7.716 -7.838 1.00 97.44 80 PHE A CA 1
ATOM 652 C C . PHE A 1 80 ? 1.219 -7.913 -7.834 1.00 97.44 80 PHE A C 1
ATOM 654 O O . PHE A 1 80 ? 0.536 -7.383 -6.955 1.00 97.44 80 PHE A O 1
ATOM 661 N N . ASP A 1 81 ? 0.689 -8.731 -8.747 1.00 97.56 81 ASP A N 1
ATOM 662 C CA . ASP A 1 81 ? -0.745 -9.034 -8.801 1.00 97.56 81 ASP A CA 1
ATOM 663 C C . ASP A 1 81 ? -1.229 -9.748 -7.527 1.00 97.56 81 ASP A C 1
ATOM 665 O O . ASP A 1 81 ? -2.262 -9.377 -6.963 1.00 97.56 81 ASP A O 1
ATOM 669 N N . GLN A 1 82 ? -0.453 -10.703 -6.998 1.00 97.94 82 GLN A N 1
ATOM 670 C CA . GLN A 1 82 ? -0.764 -11.357 -5.720 1.00 97.94 82 GLN A CA 1
ATOM 671 C C . GLN A 1 82 ? -0.797 -10.370 -4.549 1.00 97.94 82 GLN A C 1
ATOM 673 O O . GLN A 1 82 ? -1.690 -10.458 -3.707 1.00 97.94 82 GLN A 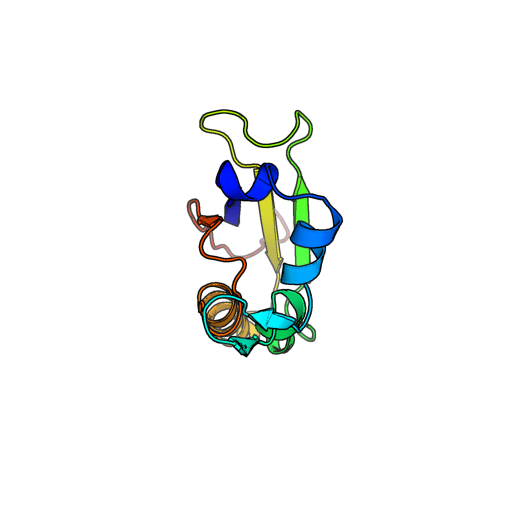O 1
ATOM 678 N N . VAL A 1 83 ? 0.152 -9.432 -4.492 1.00 97.31 83 VAL A N 1
ATOM 679 C CA . VAL A 1 83 ? 0.192 -8.395 -3.452 1.00 97.31 83 VAL A CA 1
ATOM 680 C C . VAL A 1 83 ? -1.003 -7.453 -3.576 1.00 97.31 83 VAL A C 1
ATOM 682 O O . VAL A 1 83 ? -1.604 -7.091 -2.570 1.00 97.31 83 VAL A O 1
ATOM 685 N N . LEU A 1 84 ? -1.410 -7.065 -4.785 1.00 96.62 84 LEU A N 1
ATOM 686 C CA . LEU A 1 84 ? -2.626 -6.268 -4.960 1.00 96.62 84 LEU A CA 1
ATOM 687 C C . LEU A 1 84 ? -3.870 -7.015 -4.472 1.00 96.62 84 LEU A C 1
ATOM 689 O O . LEU A 1 84 ? -4.700 -6.430 -3.776 1.00 96.62 84 LEU A O 1
ATOM 693 N N . MET A 1 85 ? -3.988 -8.303 -4.800 1.00 97.31 85 MET A N 1
ATOM 694 C CA . MET A 1 85 ? -5.102 -9.134 -4.344 1.00 97.31 85 MET A CA 1
ATOM 695 C C . MET A 1 85 ? -5.133 -9.260 -2.818 1.00 97.31 85 MET A C 1
ATOM 697 O O . MET A 1 85 ? -6.179 -9.021 -2.220 1.00 97.31 85 MET A O 1
ATOM 701 N N . SER A 1 86 ? -4.002 -9.556 -2.168 1.00 96.62 86 SER A N 1
ATOM 702 C CA . SER A 1 86 ? -3.939 -9.665 -0.701 1.00 96.62 86 SER A CA 1
ATOM 703 C C . SER A 1 86 ? -4.214 -8.335 0.003 1.00 96.62 86 SER A C 1
ATOM 705 O O . SER A 1 86 ? -4.795 -8.306 1.085 1.00 96.62 86 SER A O 1
ATOM 707 N N . ARG A 1 87 ? -3.831 -7.208 -0.606 1.00 94.75 87 ARG A N 1
ATOM 708 C CA . ARG A 1 87 ? -4.130 -5.865 -0.091 1.00 94.75 87 ARG A CA 1
ATOM 709 C C . ARG A 1 87 ? -5.614 -5.516 -0.207 1.00 94.75 87 ARG A C 1
ATOM 711 O O . ARG A 1 87 ? -6.108 -4.789 0.651 1.00 94.75 87 ARG A O 1
ATOM 718 N N . ARG A 1 88 ? -6.303 -6.016 -1.233 1.00 96.06 88 ARG A N 1
ATOM 719 C CA . ARG A 1 88 ? -7.749 -5.831 -1.447 1.00 96.06 88 ARG A CA 1
ATOM 720 C C . ARG A 1 88 ? -8.612 -6.791 -0.625 1.00 96.06 88 ARG A C 1
ATOM 722 O O . ARG A 1 88 ? -9.793 -6.528 -0.422 1.00 96.06 88 ARG A O 1
ATOM 729 N N . ASP A 1 89 ? -8.030 -7.888 -0.150 1.00 95.12 89 ASP A N 1
ATOM 730 C CA . ASP A 1 89 ? -8.706 -8.891 0.668 1.00 95.12 89 ASP A CA 1
ATOM 731 C C . ASP A 1 89 ? -8.952 -8.381 2.096 1.00 95.12 89 ASP A C 1
ATOM 733 O O . ASP A 1 89 ? -8.018 -8.118 2.854 1.00 95.12 89 ASP A O 1
ATOM 737 N N . LEU A 1 90 ? -10.225 -8.286 2.486 1.00 91.25 90 LEU A N 1
ATOM 738 C CA . LEU A 1 90 ? -10.649 -7.802 3.801 1.00 91.25 90 LEU A CA 1
ATOM 739 C C . LEU A 1 90 ? -10.229 -8.725 4.951 1.00 91.25 90 LEU A C 1
ATOM 741 O O . LEU A 1 90 ? -10.059 -8.253 6.075 1.00 91.25 90 LEU A O 1
ATOM 745 N N . GLN A 1 91 ? -10.028 -10.017 4.682 1.00 91.69 91 GLN A N 1
ATOM 746 C CA . GLN A 1 91 ? -9.559 -10.974 5.687 1.00 91.69 91 GLN A CA 1
ATOM 747 C C . GLN A 1 91 ? -8.055 -10.843 5.946 1.00 91.69 91 GLN A C 1
ATOM 749 O O . GLN A 1 91 ? -7.556 -11.287 6.980 1.00 91.69 91 GLN A O 1
ATOM 754 N N . GLN A 1 92 ? -7.324 -10.203 5.032 1.00 93.12 92 GLN A N 1
ATOM 755 C CA . GLN A 1 92 ? -5.893 -9.953 5.174 1.00 93.12 92 GLN A CA 1
ATOM 756 C C . GLN A 1 92 ? -5.599 -8.511 5.575 1.00 93.12 92 GLN A C 1
ATOM 758 O O . GLN A 1 92 ? -4.762 -8.261 6.444 1.00 93.12 92 GLN A O 1
ATOM 763 N N . ASN A 1 93 ? -6.309 -7.563 4.973 1.00 93.94 93 ASN A N 1
ATOM 764 C CA . ASN A 1 93 ? -6.119 -6.137 5.144 1.00 93.94 93 ASN A CA 1
ATOM 765 C C . ASN A 1 93 ? -7.439 -5.440 5.528 1.00 93.94 93 ASN A C 1
ATOM 767 O O . ASN A 1 93 ? -8.139 -4.904 4.662 1.00 93.94 93 ASN A O 1
ATOM 771 N N . PRO A 1 94 ? -7.741 -5.321 6.833 1.00 91.81 94 PRO A N 1
ATOM 772 C CA . PRO A 1 94 ? -8.943 -4.630 7.305 1.00 91.81 94 PRO A CA 1
ATOM 773 C C . PRO A 1 94 ? -8.904 -3.110 7.056 1.00 91.81 94 PRO A C 1
ATOM 775 O O . PRO A 1 94 ? -9.84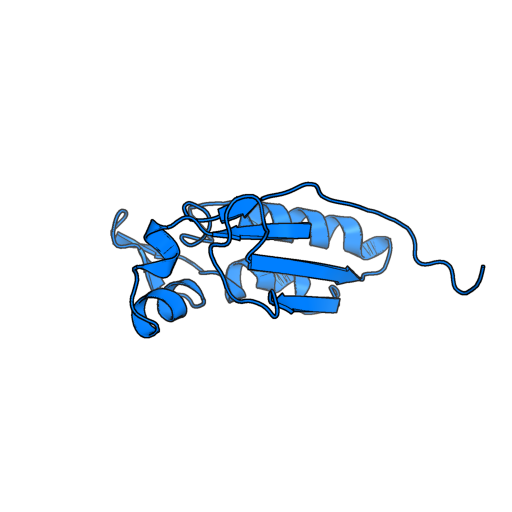7 -2.404 7.392 1.00 91.81 94 PRO A O 1
ATOM 778 N N . GLU A 1 95 ? -7.809 -2.567 6.506 1.00 92.81 95 GLU A N 1
ATOM 779 C CA . GLU A 1 95 ? -7.721 -1.163 6.098 1.00 92.81 95 GLU A CA 1
ATOM 780 C C . GLU A 1 95 ? -8.498 -0.888 4.801 1.00 92.81 95 GLU A C 1
ATOM 782 O O . GLU A 1 95 ? -8.899 0.248 4.553 1.00 92.81 95 GLU A O 1
ATOM 787 N N . TRP A 1 96 ? -8.676 -1.908 3.955 1.00 94.88 96 TRP A N 1
ATOM 788 C CA . TRP A 1 96 ? -9.213 -1.745 2.606 1.00 94.88 96 TRP A CA 1
ATOM 789 C C . TRP A 1 96 ? -10.668 -1.240 2.508 1.00 94.88 96 TRP A C 1
ATOM 791 O O . TRP A 1 96 ? -10.945 -0.520 1.555 1.00 94.88 96 TRP A O 1
ATOM 801 N N . PRO A 1 97 ? -11.583 -1.475 3.476 1.00 93.88 97 PRO A N 1
ATOM 802 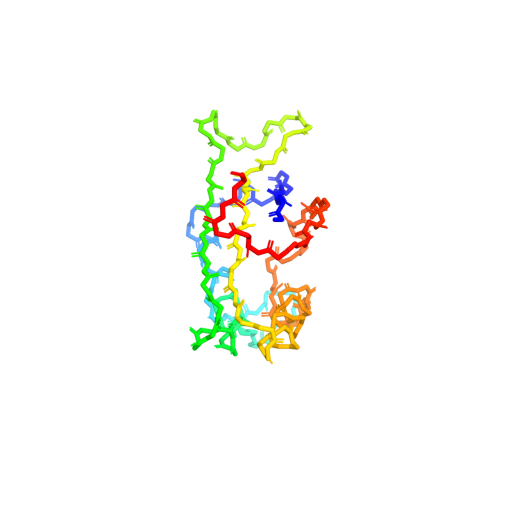C CA . PRO A 1 97 ? -12.913 -0.853 3.462 1.00 93.88 97 PRO A CA 1
ATOM 803 C C . PRO A 1 97 ? -12.877 0.679 3.472 1.00 93.88 97 PRO A C 1
ATOM 805 O O . PRO A 1 97 ? -13.842 1.324 3.089 1.00 93.88 97 PRO A O 1
ATOM 808 N N . TYR A 1 98 ? -11.764 1.261 3.921 1.00 95.19 98 TYR A N 1
ATOM 809 C CA . TYR A 1 98 ? -11.555 2.701 3.983 1.00 95.19 98 TYR A CA 1
ATOM 810 C C . TYR A 1 98 ? -10.728 3.228 2.805 1.00 95.19 98 TYR A C 1
ATOM 812 O O . TYR A 1 98 ? -10.130 4.299 2.915 1.00 95.19 98 TYR A O 1
ATOM 820 N N . VAL A 1 99 ? -10.586 2.447 1.733 1.00 95.88 99 VAL A N 1
ATOM 821 C CA . VAL A 1 99 ? -9.794 2.785 0.551 1.00 95.88 99 VAL A CA 1
ATOM 822 C C . VAL A 1 99 ? -10.709 2.989 -0.637 1.00 95.88 99 VAL A C 1
ATOM 824 O O . VAL A 1 99 ? -11.477 2.109 -1.008 1.00 95.88 99 VAL A O 1
ATOM 827 N N . GLU A 1 100 ? -10.530 4.125 -1.288 1.00 95.88 100 GLU A N 1
ATOM 828 C CA . GLU A 1 100 ? -11.074 4.405 -2.601 1.00 95.88 100 GLU A CA 1
ATOM 829 C C . GLU A 1 100 ? -9.908 4.426 -3.586 1.00 95.88 100 GLU A C 1
ATOM 831 O O . GLU A 1 100 ? -9.035 5.301 -3.565 1.00 95.88 100 GLU A O 1
ATOM 836 N N . GLU A 1 101 ? -9.841 3.373 -4.392 1.00 95.88 101 GLU A N 1
ATOM 837 C CA . GLU A 1 101 ? -8.758 3.150 -5.338 1.00 95.88 101 GLU A CA 1
ATOM 838 C C . GLU A 1 101 ? -9.057 3.878 -6.651 1.00 95.88 101 GLU A C 1
ATOM 840 O O . GLU A 1 101 ? -10.125 3.709 -7.240 1.00 95.88 101 GLU A O 1
ATOM 845 N N . GLY A 1 102 ? -8.114 4.697 -7.111 1.00 95.56 102 GLY A N 1
ATOM 846 C CA . GLY A 1 102 ? -8.202 5.314 -8.427 1.00 95.56 102 GLY A CA 1
ATOM 847 C C . GLY A 1 102 ? -7.630 4.424 -9.539 1.00 95.56 102 GLY A C 1
ATOM 848 O O . GLY A 1 102 ? -7.292 3.259 -9.320 1.00 95.56 102 GLY A O 1
ATOM 849 N N . PRO A 1 103 ? -7.484 4.960 -10.760 1.00 95.94 103 PRO A N 1
ATOM 850 C CA . PRO A 1 103 ? -6.997 4.187 -11.898 1.00 95.94 103 PRO A CA 1
ATOM 851 C C . PRO A 1 103 ? -5.575 3.650 -11.688 1.00 95.94 103 PRO A C 1
ATOM 853 O O . PRO A 1 103 ? -4.687 4.305 -11.136 1.00 95.94 103 PRO A O 1
ATOM 856 N N . MET A 1 104 ? -5.332 2.441 -12.188 1.00 95.94 104 MET A N 1
ATOM 857 C CA . MET A 1 104 ? -4.003 1.843 -12.211 1.00 95.94 104 MET A CA 1
ATOM 858 C C . MET A 1 104 ? -3.365 2.041 -13.579 1.00 95.94 104 MET A C 1
ATOM 860 O O . MET A 1 104 ? -3.859 1.537 -14.583 1.00 95.94 104 MET A O 1
ATOM 864 N N . TRP A 1 105 ? -2.219 2.714 -13.598 1.00 95.94 105 TRP A N 1
ATOM 865 C CA . TRP A 1 105 ? -1.368 2.793 -14.779 1.00 95.94 105 TRP A CA 1
ATOM 866 C C . TRP A 1 105 ? -0.252 1.760 -14.684 1.00 95.94 105 TRP A C 1
ATOM 868 O O . TRP A 1 105 ? 0.400 1.638 -13.644 1.00 95.94 105 TRP A O 1
ATOM 878 N N . ARG A 1 106 ? -0.038 1.028 -15.778 1.00 95.31 106 ARG A N 1
ATOM 879 C CA . ARG A 1 106 ? 1.076 0.096 -15.964 1.00 95.31 106 ARG A CA 1
ATOM 880 C C . ARG A 1 106 ? 1.864 0.525 -17.193 1.00 95.31 106 ARG A C 1
ATOM 882 O O . ARG A 1 106 ? 1.286 0.996 -18.169 1.00 95.31 106 ARG A O 1
ATOM 889 N N . GLY A 1 107 ? 3.174 0.356 -17.142 1.00 94.38 107 GLY A N 1
ATOM 890 C CA . GLY A 1 107 ? 4.060 0.704 -18.239 1.00 94.38 107 GLY A CA 1
ATOM 891 C C . GLY A 1 107 ? 5.428 0.078 -18.042 1.00 94.38 107 GLY A C 1
ATOM 892 O O . GLY A 1 107 ? 5.753 -0.397 -16.955 1.00 94.38 107 GLY A O 1
ATOM 893 N N . ARG A 1 108 ? 6.227 0.086 -19.106 1.00 93.94 108 ARG A N 1
ATOM 894 C CA . ARG A 1 108 ? 7.619 -0.352 -19.058 1.00 93.94 108 ARG A CA 1
ATOM 895 C C . ARG A 1 108 ? 8.512 0.871 -18.933 1.00 93.94 108 ARG A C 1
ATOM 897 O O . ARG A 1 108 ? 8.364 1.825 -19.695 1.00 93.94 108 ARG A O 1
ATOM 904 N N . ARG A 1 109 ? 9.449 0.841 -17.987 1.00 90.75 109 ARG A N 1
ATOM 905 C CA . ARG A 1 109 ? 10.448 1.900 -17.854 1.00 90.75 109 ARG A CA 1
ATOM 906 C C . ARG A 1 109 ? 11.340 1.903 -19.096 1.00 90.75 109 ARG A C 1
ATOM 908 O O . ARG A 1 109 ? 11.996 0.908 -19.394 1.00 90.75 109 ARG A O 1
ATOM 915 N N . VAL A 1 110 ? 11.365 3.024 -19.807 1.00 88.81 110 VAL A N 1
ATOM 916 C CA . VAL A 1 110 ? 12.281 3.267 -20.925 1.00 88.81 110 VAL A CA 1
ATOM 917 C C . VAL A 1 110 ? 13.439 4.125 -20.427 1.00 88.81 110 VAL A C 1
ATOM 919 O O . VAL A 1 110 ? 13.239 5.087 -19.689 1.00 88.81 110 VAL A O 1
ATOM 922 N N . LEU A 1 111 ? 14.673 3.738 -20.758 1.00 80.75 111 LEU A N 1
ATOM 923 C CA . LEU A 1 111 ? 15.866 4.392 -20.210 1.00 80.75 111 LEU A CA 1
ATOM 924 C C . LEU A 1 111 ? 16.175 5.747 -20.863 1.00 80.75 111 LEU A C 1
ATOM 926 O O . LEU A 1 111 ? 16.944 6.511 -20.282 1.00 80.75 111 LEU A O 1
ATOM 930 N N . ARG A 1 112 ? 15.587 6.059 -22.028 1.00 69.62 112 ARG A N 1
ATOM 931 C CA . ARG A 1 112 ? 15.681 7.359 -22.710 1.00 69.62 112 ARG A CA 1
ATOM 932 C C . ARG A 1 112 ? 14.449 7.614 -23.580 1.00 69.62 112 ARG A C 1
ATOM 934 O O . ARG A 1 112 ? 13.848 6.662 -24.076 1.00 69.62 112 ARG A O 1
ATOM 941 N N . TRP A 1 113 ? 14.144 8.897 -23.739 1.00 51.97 113 TRP A N 1
ATOM 942 C CA . TRP A 1 113 ? 13.232 9.473 -24.727 1.00 51.97 113 TRP A CA 1
ATOM 943 C C . TRP A 1 113 ? 14.074 10.089 -25.841 1.00 51.97 113 TRP A C 1
ATOM 945 O O . TRP A 1 113 ? 15.153 10.633 -25.494 1.00 51.97 113 TRP A O 1
#

Sequence (113 aa):
MPIRKTPERWQKTTLERHAYFYPRVDHASGTPVPGHARAAEKGIPCLFRRVFHDPDGYQSNGEFDFVTYFECDDESLPVFDQVLMSRRDLQQNPEWPYVEEGPMWRGRRVLRW

Radius of gyration: 15.21 Å; Cα contacts (8 Å, |Δi|>4): 165; chains: 1; bounding box: 32×33×42 Å

Secondary structure (DSSP, 8-state):
-EEEE-HHHHTS-HHHHHHTTS-EE-TTT-SEE-HHHHHTGGGTTT-EEEEEE-TT-S--TTS-SEEEEEE--GGGHHHHHHHHHHHH-TTT-TTGGGEEE-PPP--PPPS--

Foldseek 3Di:
DFKAFAPVLVVDDPVVNVQQQAWDQDPVPRHTAGHNPRLLVLCVVFKDKDKDADPVAHDDPPHGRIDIDIDGDPVCVVSVVSSVVSCCDCRHGVRNVRIDDDDDDDDDDDPDD

Nearest PDB structures (foldseek):
  4krr-assembly1_A  TM=2.426E-01  e=1.622E+00  Drosophila melanogaster
  8u2w-assembly1_B  TM=3.195E-01  e=7.169E+00  Crithidia fasciculata
  7zhw-assembly1_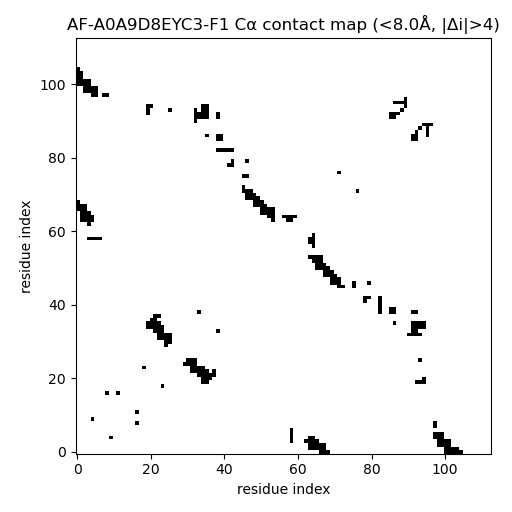A  TM=2.432E-01  e=8.158E+00  Leishmania donovani

Mean predicted aligned error: 3.59 Å